Protein AF-A0A2D7Z764-F1 (afdb_monomer_lite)

Radius of gyration: 17.29 Å; chains: 1; bounding box: 40×27×49 Å

Secondary structure (DSSP, 8-state):
-PPPS-----BGGG--SEEEEEEE--HHHHHHHHHHTT-SEEEEEEEEEEEEE-STT-EEEEEEEEEEEEEE-TTT--EEEEEEEEEEEEEEEETTSTTTSTTS--TTSPPPEEEBTTB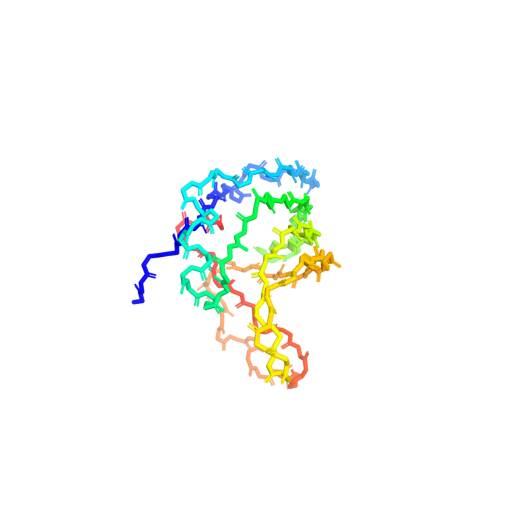-

Sequence (120 aa):
MPEPEFSHPFEVAGLAGRHQLSLTLAPAVCAALAARFDVVAIADATADLMLVRGVAGRVVVTGRMRARITQTCVVSGDDFEVIVDETFDEVFHDGVDAVADALDLDPDAAEAEPVVDGII

Structure (mmCIF, N/CA/C/O backbone):
data_AF-A0A2D7Z764-F1
#
_entry.id   AF-A0A2D7Z764-F1
#
loop_
_atom_site.group_PDB
_atom_site.id
_atom_site.type_symbol
_atom_site.label_atom_id
_atom_site.label_alt_id
_atom_site.label_comp_id
_atom_site.label_asym_id
_atom_site.label_entity_id
_atom_site.label_seq_id
_atom_site.pdbx_PDB_ins_code
_atom_site.Cartn_x
_atom_site.Cartn_y
_atom_site.Cartn_z
_atom_site.occupancy
_atom_site.B_iso_or_equiv
_atom_site.auth_seq_id
_atom_site.auth_comp_id
_atom_site.auth_asym_id
_atom_site.auth_atom_id
_atom_site.pdbx_PDB_model_num
ATOM 1 N N . MET A 1 1 ? 0.186 -19.783 -4.722 1.00 48.50 1 MET A N 1
ATOM 2 C CA . MET A 1 1 ? 0.208 -18.617 -3.817 1.00 48.50 1 MET A CA 1
ATOM 3 C C . MET A 1 1 ? -1.132 -17.910 -3.978 1.00 48.50 1 MET A C 1
ATOM 5 O O . MET A 1 1 ? -1.634 -17.957 -5.098 1.00 48.50 1 MET A O 1
ATOM 9 N N . PRO A 1 2 ? -1.776 -17.403 -2.912 1.00 47.53 2 PRO A N 1
ATOM 10 C CA . PRO A 1 2 ? -3.004 -16.619 -3.068 1.00 47.53 2 PRO A CA 1
ATOM 11 C C . PRO A 1 2 ? -2.731 -15.395 -3.955 1.00 47.53 2 PRO A C 1
ATOM 13 O O . PRO A 1 2 ? -1.614 -14.878 -3.947 1.00 47.53 2 PRO A O 1
ATOM 16 N N . GLU A 1 3 ? -3.718 -14.978 -4.749 1.00 57.84 3 GLU A N 1
ATOM 17 C CA . GLU A 1 3 ? -3.602 -13.755 -5.548 1.00 57.84 3 GLU A CA 1
ATOM 18 C C . GLU A 1 3 ? -3.478 -12.545 -4.610 1.00 57.84 3 GLU A C 1
ATOM 20 O O . GLU A 1 3 ? -4.250 -12.450 -3.651 1.00 57.84 3 GLU A O 1
ATOM 25 N N . PRO A 1 4 ? -2.515 -11.637 -4.848 1.00 68.00 4 PRO A N 1
ATOM 26 C CA . PRO A 1 4 ? -2.350 -10.457 -4.015 1.00 68.00 4 PRO A CA 1
ATOM 27 C C . PRO A 1 4 ? -3.590 -9.562 -4.111 1.00 68.00 4 PRO A C 1
ATOM 29 O O . PRO A 1 4 ? -4.109 -9.294 -5.194 1.00 68.00 4 PRO A O 1
ATOM 32 N N . GLU A 1 5 ? -4.051 -9.059 -2.966 1.00 67.00 5 GLU A N 1
ATOM 33 C CA . GLU A 1 5 ? -5.261 -8.231 -2.862 1.00 67.00 5 GLU A CA 1
ATOM 34 C C . GLU A 1 5 ? -5.085 -6.845 -3.510 1.00 67.00 5 GLU A C 1
ATOM 36 O O . GLU A 1 5 ? -6.055 -6.118 -3.741 1.00 67.00 5 GLU A O 1
ATOM 41 N N . PHE A 1 6 ? -3.836 -6.485 -3.808 1.00 67.00 6 PHE A N 1
ATOM 42 C CA . PHE A 1 6 ? -3.440 -5.297 -4.538 1.00 67.00 6 PHE A CA 1
ATOM 43 C C . PHE A 1 6 ? -2.261 -5.632 -5.455 1.00 67.00 6 PHE A C 1
ATOM 45 O O . PHE A 1 6 ? -1.184 -5.980 -4.982 1.00 67.00 6 PHE A O 1
ATOM 52 N N . SER A 1 7 ? -2.465 -5.508 -6.764 1.00 70.00 7 SER A N 1
ATOM 53 C CA . SER A 1 7 ? -1.406 -5.560 -7.771 1.00 70.00 7 SER A CA 1
ATOM 54 C C . SER A 1 7 ? -1.644 -4.423 -8.758 1.00 70.00 7 SER A C 1
ATOM 56 O O . SER A 1 7 ? -2.785 -4.180 -9.167 1.00 70.00 7 SER A O 1
ATOM 58 N N . HIS A 1 8 ? -0.589 -3.676 -9.080 1.00 68.38 8 HIS A N 1
ATOM 59 C CA . HIS A 1 8 ? -0.667 -2.541 -9.991 1.00 68.38 8 HIS A CA 1
ATOM 60 C C . HIS A 1 8 ? 0.353 -2.716 -11.122 1.00 68.38 8 HIS A C 1
ATOM 62 O O . HIS A 1 8 ? 1.445 -2.158 -11.035 1.00 68.38 8 HIS A O 1
ATOM 68 N N . PRO A 1 9 ? 0.001 -3.504 -12.156 1.00 73.19 9 PRO A N 1
ATOM 69 C CA . PRO A 1 9 ? 0.949 -3.941 -13.168 1.00 73.19 9 PRO A CA 1
ATOM 70 C C . PRO A 1 9 ? 1.508 -2.765 -13.977 1.00 73.19 9 PRO A C 1
ATOM 72 O O . PRO A 1 9 ? 0.743 -1.959 -14.517 1.00 73.19 9 PRO A O 1
ATOM 75 N N . PHE A 1 10 ? 2.832 -2.694 -14.107 1.00 65.56 10 PHE A N 1
ATOM 76 C CA . PHE A 1 10 ? 3.542 -1.701 -14.911 1.00 65.56 10 PHE A CA 1
ATOM 77 C C . PHE A 1 10 ? 4.371 -2.341 -16.026 1.00 65.56 10 PHE A C 1
ATOM 79 O O . PHE A 1 10 ? 5.226 -3.186 -15.777 1.00 65.56 10 PHE A O 1
ATOM 86 N N . GLU A 1 11 ? 4.181 -1.876 -17.267 1.00 67.69 11 GLU A N 1
ATOM 87 C CA . GLU A 1 11 ? 5.027 -2.301 -18.386 1.00 67.69 11 GLU A CA 1
ATOM 88 C C . GLU A 1 11 ? 6.425 -1.677 -18.297 1.00 67.69 11 GLU A C 1
ATOM 90 O O . GLU A 1 11 ? 6.610 -0.461 -18.439 1.00 67.69 11 GLU A O 1
ATOM 95 N N . VAL A 1 12 ? 7.440 -2.532 -18.161 1.00 65.12 12 VAL A N 1
ATOM 96 C CA . VAL A 1 12 ? 8.846 -2.116 -18.033 1.00 65.12 12 VAL A CA 1
ATOM 97 C C . VAL A 1 12 ? 9.350 -1.374 -19.279 1.00 65.12 12 VAL A C 1
ATOM 99 O O . VAL A 1 12 ? 10.173 -0.460 -19.182 1.00 65.12 12 VAL A O 1
ATOM 102 N N . ALA A 1 13 ? 8.832 -1.709 -20.464 1.00 63.69 13 ALA A N 1
ATOM 103 C CA . ALA A 1 13 ? 9.208 -1.061 -21.722 1.00 63.69 13 ALA A CA 1
ATOM 104 C C . ALA A 1 13 ? 8.793 0.424 -21.793 1.00 63.69 13 ALA A C 1
ATOM 106 O O . ALA A 1 13 ? 9.433 1.200 -22.505 1.00 63.69 13 ALA A O 1
ATOM 107 N N . GLY A 1 14 ? 7.760 0.828 -21.042 1.00 61.09 14 GLY A N 1
ATOM 108 C CA . GLY A 1 14 ? 7.252 2.203 -20.994 1.00 61.09 14 GLY A CA 1
ATOM 109 C C . GLY A 1 14 ? 8.010 3.132 -20.038 1.00 61.09 14 GLY A C 1
ATOM 110 O O . GLY A 1 14 ? 7.829 4.350 -20.091 1.00 61.09 14 GLY A O 1
ATOM 111 N N . LEU A 1 15 ? 8.885 2.591 -19.184 1.00 67.44 15 LEU A N 1
ATOM 112 C CA . LEU A 1 15 ? 9.662 3.351 -18.201 1.00 67.44 15 LEU A CA 1
ATOM 113 C C . LEU A 1 15 ? 10.849 4.078 -18.857 1.00 67.44 15 LEU A C 1
ATOM 115 O O . LEU A 1 15 ? 11.986 3.601 -18.877 1.00 67.44 15 LEU A O 1
ATOM 119 N N . ALA A 1 16 ? 10.589 5.274 -19.385 1.00 64.56 16 ALA A N 1
ATOM 120 C CA . ALA A 1 16 ? 11.628 6.202 -19.820 1.00 64.56 16 ALA A CA 1
ATOM 121 C C . ALA A 1 16 ? 12.103 7.072 -18.639 1.00 64.56 16 ALA A C 1
ATOM 123 O O . ALA A 1 16 ? 11.483 8.072 -18.287 1.00 64.56 16 ALA A O 1
ATOM 124 N N . GLY A 1 17 ? 13.237 6.710 -18.035 1.00 74.19 17 GLY A N 1
ATOM 125 C CA . GLY A 1 17 ? 13.854 7.497 -16.964 1.00 74.19 17 GLY A CA 1
ATOM 126 C C . GLY A 1 17 ? 13.218 7.258 -15.592 1.00 74.19 17 GLY A C 1
ATOM 127 O O . GLY A 1 17 ? 13.259 6.139 -15.088 1.00 74.19 17 GLY A O 1
ATOM 128 N N . ARG A 1 18 ? 12.707 8.324 -14.962 1.00 82.50 18 ARG A N 1
ATOM 129 C CA . ARG A 1 18 ? 12.063 8.280 -13.638 1.00 82.50 18 ARG A CA 1
ATOM 130 C C . ARG A 1 18 ? 10.558 8.418 -13.799 1.00 82.50 18 ARG A C 1
ATOM 132 O O . ARG A 1 18 ? 10.106 9.380 -14.417 1.00 82.50 18 ARG A O 1
ATOM 139 N N . HIS A 1 19 ? 9.804 7.502 -13.211 1.00 86.94 19 HIS A N 1
ATOM 140 C CA . HIS A 1 19 ? 8.350 7.517 -13.234 1.00 86.94 19 HIS A CA 1
ATOM 141 C C . HIS A 1 19 ? 7.810 7.592 -11.808 1.00 86.94 19 HIS A C 1
ATOM 143 O O . HIS A 1 19 ? 8.173 6.776 -10.967 1.00 86.94 19 HIS A O 1
ATOM 149 N N . GLN A 1 20 ? 6.947 8.567 -11.539 1.00 89.56 20 GLN A N 1
ATOM 150 C CA . GLN A 1 20 ? 6.344 8.761 -10.225 1.00 89.56 20 GLN A CA 1
ATOM 151 C C . GLN A 1 20 ? 4.872 8.357 -10.264 1.00 89.56 20 GLN A C 1
ATOM 153 O O . GLN A 1 20 ? 4.159 8.683 -11.213 1.00 89.56 20 GLN A O 1
ATOM 158 N N . LEU A 1 21 ? 4.422 7.666 -9.224 1.00 88.56 21 LEU A N 1
ATOM 159 C CA . LEU A 1 21 ? 3.065 7.166 -9.091 1.00 88.56 21 LEU A CA 1
ATOM 160 C C . LEU A 1 21 ? 2.551 7.468 -7.686 1.00 88.56 21 LEU A C 1
ATOM 162 O O . LEU A 1 21 ? 3.257 7.239 -6.713 1.00 88.56 21 LEU A O 1
ATOM 166 N N . SER A 1 22 ? 1.315 7.942 -7.581 1.00 91.44 22 SER A N 1
ATOM 167 C CA . SER A 1 22 ? 0.623 8.073 -6.300 1.00 91.44 22 SER A CA 1
ATOM 168 C C . SER A 1 22 ? -0.642 7.230 -6.355 1.00 91.44 22 SER A C 1
ATOM 170 O O . SER A 1 22 ? -1.499 7.434 -7.215 1.00 91.44 22 SER A O 1
ATOM 172 N N . LEU A 1 23 ? -0.742 6.267 -5.448 1.00 90.62 23 LEU A N 1
ATOM 173 C CA . LEU A 1 23 ? -1.836 5.316 -5.339 1.00 90.62 23 LEU A CA 1
ATOM 174 C C . LEU A 1 23 ? -2.642 5.617 -4.082 1.00 90.62 23 LEU A C 1
ATOM 176 O O . LEU A 1 23 ? -2.097 5.915 -3.022 1.00 90.62 23 LEU A O 1
ATOM 180 N N . THR A 1 24 ? -3.960 5.522 -4.200 1.00 92.81 24 THR A N 1
ATOM 181 C CA . THR A 1 24 ? -4.879 5.496 -3.059 1.00 92.81 24 THR A CA 1
ATOM 182 C C . THR A 1 24 ? -5.612 4.172 -3.106 1.00 92.81 24 THR A C 1
ATOM 184 O O . THR A 1 24 ? -6.207 3.831 -4.130 1.00 92.81 24 THR A O 1
ATOM 187 N N . LEU A 1 25 ? -5.539 3.409 -2.020 1.00 91.50 25 LEU A N 1
ATOM 188 C CA . LEU A 1 25 ? -6.152 2.092 -1.967 1.00 91.50 25 LEU A CA 1
ATOM 189 C C . LEU A 1 25 ? -7.672 2.238 -1.874 1.00 91.50 25 LEU A C 1
ATOM 191 O O . LEU A 1 25 ? -8.204 3.049 -1.114 1.00 91.50 25 LEU A O 1
ATOM 195 N N . ALA A 1 26 ? -8.382 1.444 -2.674 1.00 91.25 26 ALA A N 1
ATOM 196 C CA . ALA A 1 26 ? -9.834 1.399 -2.619 1.00 91.25 26 ALA A CA 1
ATOM 197 C C . ALA A 1 26 ? -10.300 0.758 -1.296 1.00 91.25 26 ALA A C 1
ATOM 199 O O . ALA A 1 26 ? -9.630 -0.148 -0.794 1.00 91.25 26 ALA A O 1
ATOM 200 N N . PRO A 1 27 ? -11.486 1.116 -0.768 1.00 90.69 27 PRO A N 1
ATOM 201 C CA . PRO A 1 27 ? -11.982 0.567 0.498 1.00 90.69 27 PRO A CA 1
ATOM 202 C C . PRO A 1 27 ? -12.028 -0.969 0.554 1.00 90.69 27 PRO A C 1
ATOM 204 O O . PRO A 1 27 ? -11.758 -1.559 1.596 1.00 90.69 27 PRO A O 1
ATOM 207 N N . ALA A 1 28 ? -12.327 -1.627 -0.572 1.00 90.00 28 ALA A N 1
ATOM 208 C CA . ALA A 1 28 ? -12.334 -3.089 -0.665 1.00 90.00 28 ALA A CA 1
ATOM 209 C C . ALA A 1 28 ? -10.935 -3.703 -0.477 1.00 90.00 28 ALA A C 1
ATOM 211 O O . ALA A 1 28 ? -10.801 -4.735 0.175 1.00 90.00 28 ALA A O 1
ATOM 212 N N . VAL A 1 29 ? -9.897 -3.042 -1.000 1.00 90.94 29 VAL A N 1
ATOM 213 C CA . VAL A 1 29 ? -8.498 -3.453 -0.825 1.00 90.94 29 VAL A CA 1
ATOM 214 C C . VAL A 1 29 ? -8.081 -3.257 0.630 1.00 90.94 29 VAL A C 1
ATOM 216 O O . VAL A 1 29 ? -7.522 -4.168 1.226 1.00 90.94 29 VAL A O 1
ATOM 219 N N . CYS A 1 30 ? -8.420 -2.114 1.237 1.00 91.94 30 CYS A N 1
ATOM 220 C CA . CYS A 1 30 ? -8.153 -1.862 2.656 1.00 91.94 30 CYS A CA 1
ATOM 221 C C . CYS A 1 30 ? -8.776 -2.936 3.563 1.00 91.94 30 CYS A C 1
ATOM 223 O O . CYS A 1 30 ? -8.123 -3.403 4.491 1.00 91.94 30 CYS A O 1
ATOM 225 N N . ALA A 1 31 ? -10.008 -3.372 3.279 1.00 89.56 31 ALA A N 1
ATOM 226 C CA . ALA A 1 31 ? -10.664 -4.441 4.033 1.00 89.56 31 ALA A CA 1
ATOM 227 C C . ALA A 1 31 ? -9.961 -5.801 3.870 1.00 89.56 31 ALA A C 1
ATOM 229 O O . ALA A 1 31 ? -9.798 -6.534 4.844 1.00 89.56 31 ALA A O 1
ATOM 230 N N . ALA A 1 32 ? -9.521 -6.132 2.654 1.00 89.81 32 ALA A N 1
ATOM 231 C CA . ALA A 1 32 ? -8.807 -7.376 2.384 1.00 89.81 32 ALA A CA 1
ATOM 232 C C . ALA A 1 32 ? -7.416 -7.393 3.047 1.00 89.81 32 ALA A C 1
ATOM 234 O O . ALA A 1 32 ? -7.039 -8.383 3.671 1.00 89.81 32 ALA A O 1
ATOM 235 N N . LEU A 1 33 ? -6.696 -6.267 3.008 1.00 90.19 33 LEU A N 1
ATOM 236 C CA . LEU A 1 33 ? -5.428 -6.099 3.719 1.00 90.19 33 LEU A CA 1
ATOM 237 C C . LEU A 1 33 ? -5.612 -6.152 5.239 1.00 90.19 33 LEU A C 1
ATOM 239 O O . LEU A 1 33 ? -4.804 -6.783 5.912 1.00 90.19 33 LEU A O 1
ATOM 243 N N . ALA A 1 34 ? -6.677 -5.552 5.781 1.00 91.88 34 ALA A N 1
ATOM 244 C CA . ALA A 1 34 ? -6.974 -5.629 7.210 1.00 91.88 34 ALA A CA 1
ATOM 245 C C . ALA A 1 34 ? -7.129 -7.087 7.670 1.00 91.88 34 ALA A C 1
ATOM 247 O O . ALA A 1 34 ? -6.515 -7.495 8.653 1.00 91.88 34 ALA A O 1
ATOM 248 N N . ALA A 1 35 ? -7.867 -7.890 6.897 1.00 90.19 35 ALA A N 1
ATOM 249 C CA . ALA A 1 35 ? -8.034 -9.316 7.159 1.00 90.19 35 ALA A CA 1
ATOM 250 C C . ALA A 1 35 ? -6.717 -10.101 7.029 1.00 90.19 35 ALA A C 1
ATOM 252 O O . ALA A 1 35 ? -6.449 -10.986 7.836 1.00 90.19 35 ALA A O 1
ATOM 253 N N . ARG A 1 36 ? -5.883 -9.780 6.033 1.00 89.06 36 ARG A N 1
ATOM 254 C CA . ARG A 1 36 ? -4.595 -10.454 5.810 1.00 89.06 36 ARG A CA 1
ATOM 255 C C . ARG A 1 36 ? -3.576 -10.161 6.913 1.00 89.06 36 ARG A C 1
ATOM 257 O O . ARG A 1 36 ? -2.817 -11.052 7.284 1.00 89.06 36 ARG A O 1
ATOM 264 N N . PHE A 1 37 ? -3.545 -8.928 7.411 1.00 87.69 37 PHE A N 1
ATOM 265 C CA . PHE A 1 37 ? -2.619 -8.496 8.461 1.00 87.69 37 PHE A CA 1
ATOM 266 C C . PHE A 1 37 ? -3.172 -8.659 9.880 1.00 87.69 37 PHE A C 1
ATOM 268 O O . PHE A 1 37 ? -2.479 -8.300 10.828 1.00 87.69 37 PHE A O 1
ATOM 275 N N . ASP A 1 38 ? -4.386 -9.199 10.023 1.00 88.69 38 ASP A N 1
ATOM 276 C CA . ASP A 1 38 ? -5.068 -9.395 11.308 1.00 88.69 38 ASP A CA 1
ATOM 277 C C . ASP A 1 38 ? -5.161 -8.098 12.139 1.00 88.69 38 ASP A C 1
ATOM 279 O O . ASP A 1 38 ? -4.944 -8.072 13.349 1.00 88.69 38 ASP A O 1
ATOM 283 N N . VAL A 1 39 ? -5.464 -6.984 11.462 1.00 91.19 39 VAL A N 1
ATOM 284 C CA . VAL A 1 39 ? -5.733 -5.685 12.098 1.00 91.19 39 VAL A CA 1
ATOM 285 C C . VAL A 1 39 ? -7.227 -5.382 12.057 1.00 91.19 39 VAL A C 1
ATOM 287 O O . VAL A 1 39 ? -7.933 -5.793 11.137 1.00 91.19 39 VAL A O 1
ATOM 290 N N . VAL A 1 40 ? -7.719 -4.622 13.038 1.00 93.25 40 VAL A N 1
ATOM 291 C CA . VAL A 1 40 ? -9.158 -4.346 13.204 1.00 93.25 40 VAL A CA 1
ATOM 292 C C . VAL A 1 40 ? -9.738 -3.658 11.969 1.00 93.25 40 VAL A C 1
ATOM 294 O O . VAL A 1 40 ? -10.801 -4.038 11.479 1.00 93.25 40 VAL A O 1
ATOM 297 N N . ALA A 1 41 ? -9.045 -2.636 11.463 1.00 92.94 41 ALA A N 1
ATOM 298 C CA . ALA A 1 41 ? -9.446 -1.923 10.258 1.00 92.94 41 ALA A CA 1
ATOM 299 C C . ALA A 1 41 ? -8.278 -1.147 9.642 1.00 92.94 41 ALA A C 1
ATOM 301 O O . ALA A 1 41 ? -7.354 -0.726 10.335 1.00 92.94 41 ALA A O 1
ATOM 302 N N . ILE A 1 42 ? -8.377 -0.879 8.341 1.00 94.88 42 ILE A N 1
ATOM 303 C CA . ILE A 1 42 ? -7.560 0.110 7.634 1.00 94.88 42 ILE A CA 1
ATOM 304 C C . ILE A 1 42 ? -8.530 1.163 7.094 1.00 94.88 42 ILE A C 1
ATOM 306 O O . ILE A 1 42 ? -9.343 0.864 6.220 1.00 94.88 42 ILE A O 1
ATOM 310 N N . ALA A 1 43 ? -8.487 2.377 7.645 1.00 93.38 43 ALA A N 1
ATOM 311 C CA . ALA A 1 43 ? -9.406 3.457 7.284 1.00 93.38 43 ALA A CA 1
ATOM 312 C C . ALA A 1 43 ? -9.058 4.059 5.916 1.00 93.38 43 ALA A C 1
ATOM 314 O O . ALA A 1 43 ? -9.931 4.255 5.072 1.00 93.38 43 ALA A O 1
ATOM 315 N N . ASP A 1 44 ? -7.772 4.310 5.690 1.00 92.56 44 ASP A N 1
ATOM 316 C CA . ASP A 1 44 ? -7.217 4.693 4.399 1.00 92.56 44 ASP A CA 1
ATOM 317 C C . ASP A 1 44 ? -5.749 4.299 4.311 1.00 92.56 44 ASP A C 1
ATOM 319 O O . ASP A 1 44 ? -5.061 4.152 5.324 1.00 92.56 44 ASP A O 1
ATOM 323 N N . ALA A 1 45 ? -5.298 4.113 3.075 1.00 93.81 45 ALA A N 1
ATOM 324 C CA . ALA A 1 45 ? -3.911 3.864 2.751 1.00 93.81 45 ALA A CA 1
ATOM 325 C C . ALA A 1 45 ? -3.565 4.519 1.410 1.00 93.81 45 ALA A C 1
ATOM 327 O O . ALA A 1 45 ? -4.317 4.426 0.433 1.00 93.81 45 ALA A O 1
ATOM 328 N N . THR A 1 46 ? -2.417 5.182 1.371 1.00 94.12 46 THR A N 1
ATOM 329 C CA . THR A 1 46 ? -1.831 5.777 0.173 1.00 94.12 46 THR A CA 1
ATOM 330 C C . THR A 1 46 ? -0.390 5.323 0.019 1.00 94.12 46 THR A C 1
ATOM 332 O O . THR A 1 46 ? 0.297 5.037 1.000 1.00 94.12 46 THR A O 1
ATOM 335 N N . ALA A 1 47 ? 0.073 5.249 -1.223 1.00 93.31 47 ALA A N 1
ATOM 336 C CA . ALA A 1 47 ? 1.452 4.923 -1.537 1.00 93.31 47 ALA A CA 1
ATOM 337 C C . ALA A 1 47 ? 1.971 5.874 -2.612 1.00 93.31 47 ALA A C 1
ATOM 339 O O . ALA A 1 47 ? 1.368 6.004 -3.673 1.00 93.31 47 ALA A O 1
ATOM 340 N N . ASP A 1 48 ? 3.089 6.529 -2.334 1.00 93.31 48 ASP A N 1
ATOM 341 C CA . ASP A 1 48 ? 3.835 7.317 -3.308 1.00 93.31 48 ASP A CA 1
ATOM 342 C C . ASP A 1 48 ? 5.048 6.493 -3.742 1.00 93.31 48 ASP A C 1
ATOM 344 O O . ASP A 1 48 ? 5.856 6.120 -2.897 1.00 93.31 48 ASP A O 1
ATOM 348 N N . LEU A 1 49 ? 5.183 6.202 -5.033 1.00 91.88 49 LEU A N 1
ATOM 349 C CA . LEU A 1 49 ? 6.241 5.369 -5.595 1.00 91.88 49 LEU A CA 1
ATOM 350 C C . LEU A 1 49 ? 7.038 6.130 -6.655 1.00 91.88 49 LEU A C 1
ATOM 352 O O . LEU A 1 49 ? 6.516 6.971 -7.389 1.00 91.88 49 LEU A O 1
ATOM 356 N N . MET A 1 50 ? 8.312 5.786 -6.759 1.00 90.94 50 MET A N 1
ATOM 357 C CA . MET A 1 50 ? 9.256 6.241 -7.762 1.00 90.94 50 MET A CA 1
ATOM 358 C C . MET A 1 50 ? 9.932 5.019 -8.372 1.00 90.94 50 MET A C 1
ATOM 360 O O . MET A 1 50 ? 10.703 4.323 -7.712 1.00 90.94 50 MET A O 1
ATOM 364 N N . LEU A 1 51 ? 9.654 4.793 -9.647 1.00 89.69 51 LEU A N 1
ATOM 365 C CA . LEU A 1 51 ? 10.208 3.710 -10.435 1.00 89.69 51 LEU A CA 1
ATOM 366 C C . LEU A 1 51 ? 11.336 4.269 -11.300 1.00 89.69 51 LEU A C 1
ATOM 368 O O . LEU A 1 51 ? 11.167 5.269 -12.009 1.00 89.69 51 LEU A O 1
ATOM 372 N N . VAL A 1 52 ? 12.494 3.625 -11.250 1.00 86.75 52 VAL A N 1
ATOM 373 C CA . VAL A 1 52 ? 13.678 4.018 -12.010 1.00 86.75 52 VAL A CA 1
ATOM 374 C C . VAL A 1 52 ? 14.241 2.800 -12.714 1.00 86.75 52 VAL A C 1
ATOM 376 O O . VAL A 1 52 ? 14.598 1.807 -12.082 1.00 86.75 52 VAL A O 1
ATOM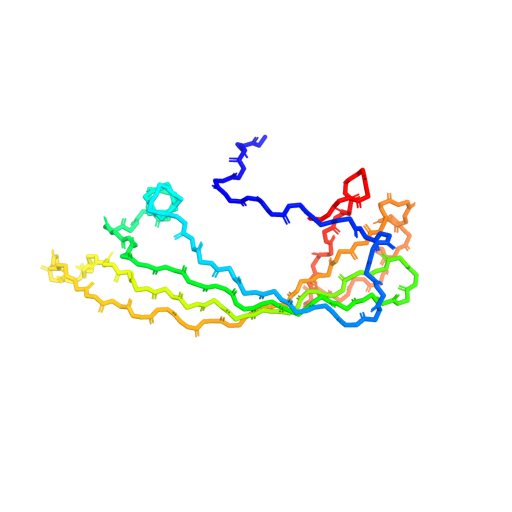 379 N N . ARG A 1 53 ? 14.369 2.887 -14.038 1.00 82.62 53 ARG A N 1
ATOM 380 C CA . ARG A 1 53 ? 15.032 1.838 -14.809 1.00 82.62 53 ARG A CA 1
ATOM 381 C C . ARG A 1 53 ? 16.542 1.888 -14.560 1.00 82.62 53 ARG A C 1
ATOM 383 O O . ARG A 1 53 ? 17.189 2.899 -14.835 1.00 82.62 53 ARG A O 1
ATOM 390 N N . GLY A 1 54 ? 17.075 0.806 -14.010 1.00 74.38 54 GLY A N 1
ATOM 391 C CA . GLY A 1 54 ? 18.491 0.589 -13.751 1.00 74.38 54 GLY A CA 1
ATOM 392 C C . GLY A 1 54 ? 19.230 -0.027 -14.941 1.00 74.38 54 GLY A C 1
ATOM 393 O O . GLY A 1 54 ? 18.712 -0.142 -16.053 1.00 74.38 54 GLY A O 1
ATOM 394 N N . VAL A 1 55 ? 20.485 -0.408 -14.700 1.00 73.00 55 VAL A N 1
ATOM 395 C CA . VAL A 1 55 ? 21.315 -1.146 -15.663 1.00 73.00 55 VAL A CA 1
ATOM 396 C C . VAL A 1 55 ? 20.916 -2.626 -15.705 1.00 73.00 55 VAL A C 1
ATOM 398 O O . VAL A 1 55 ? 20.387 -3.143 -14.726 1.00 73.00 55 VAL A O 1
ATOM 401 N N . ALA A 1 56 ? 21.191 -3.300 -16.829 1.00 72.75 56 ALA A N 1
ATOM 402 C CA . ALA A 1 56 ? 20.988 -4.747 -16.995 1.00 72.75 56 ALA A CA 1
ATOM 403 C C . ALA A 1 56 ? 19.568 -5.233 -16.635 1.00 72.75 56 ALA A C 1
ATOM 405 O O . ALA A 1 56 ? 19.404 -6.127 -15.819 1.00 72.75 56 ALA A O 1
ATOM 406 N N . GLY A 1 57 ? 18.535 -4.582 -17.183 1.00 72.25 57 GLY A N 1
ATOM 407 C CA . GLY A 1 57 ? 17.146 -5.031 -17.009 1.00 72.25 57 GLY A CA 1
ATOM 408 C C . GLY A 1 57 ? 16.536 -4.756 -15.629 1.00 72.25 57 GLY A C 1
ATOM 409 O O . GLY A 1 57 ? 15.334 -4.941 -15.465 1.00 72.25 57 GLY A O 1
ATOM 410 N N . ARG A 1 58 ? 17.316 -4.246 -14.663 1.00 79.88 58 ARG A N 1
ATOM 411 C CA . ARG A 1 58 ? 16.830 -3.957 -13.309 1.00 79.88 58 ARG A CA 1
ATOM 412 C C . ARG A 1 58 ? 15.881 -2.758 -13.282 1.00 79.88 58 ARG A C 1
ATOM 414 O O . ARG A 1 58 ? 16.109 -1.758 -13.966 1.00 79.88 58 ARG A O 1
ATOM 421 N N . VAL A 1 59 ? 14.856 -2.812 -12.443 1.00 84.00 59 VAL A N 1
ATOM 422 C CA . VAL A 1 59 ? 13.968 -1.692 -12.117 1.00 84.00 59 VAL A CA 1
ATOM 423 C C . VAL A 1 59 ? 13.991 -1.505 -10.609 1.00 84.00 59 VAL A C 1
ATOM 425 O O . VAL A 1 59 ? 13.671 -2.422 -9.865 1.00 84.00 59 VAL A O 1
ATOM 428 N N . VAL A 1 60 ? 14.389 -0.318 -10.163 1.00 86.88 60 VAL A N 1
ATOM 429 C CA . VAL A 1 60 ? 14.380 0.048 -8.745 1.00 86.88 60 VAL A CA 1
ATOM 430 C C . VAL A 1 60 ? 13.088 0.794 -8.462 1.00 86.88 60 VAL A C 1
ATOM 432 O O . VAL A 1 60 ? 12.805 1.811 -9.101 1.00 86.88 60 VAL A O 1
ATOM 435 N N . VAL A 1 61 ? 12.323 0.303 -7.500 1.00 90.12 61 VAL A N 1
ATOM 436 C CA . VAL A 1 61 ? 11.098 0.916 -7.005 1.00 90.12 61 VAL A CA 1
ATOM 437 C C . VAL A 1 61 ? 11.376 1.392 -5.594 1.00 90.12 61 VAL A C 1
ATOM 439 O O . VAL A 1 61 ? 11.670 0.608 -4.708 1.00 90.12 61 VAL A O 1
ATOM 442 N N . THR A 1 62 ? 11.302 2.696 -5.381 1.00 91.81 62 THR A N 1
ATOM 443 C CA . THR A 1 62 ? 11.313 3.265 -4.029 1.00 91.81 62 THR A CA 1
ATOM 444 C C . THR A 1 62 ? 9.944 3.834 -3.746 1.00 91.81 62 THR A C 1
ATOM 446 O O . THR A 1 62 ? 9.327 4.419 -4.635 1.00 91.81 62 THR A O 1
ATOM 449 N N . GLY A 1 63 ? 9.450 3.684 -2.529 1.00 93.25 63 GLY A N 1
ATOM 450 C CA . GLY A 1 63 ? 8.136 4.184 -2.185 1.00 93.25 63 GLY A CA 1
ATOM 451 C C . GLY A 1 63 ? 7.993 4.562 -0.726 1.00 93.25 63 GLY A C 1
ATOM 452 O O . GLY A 1 63 ? 8.834 4.267 0.120 1.00 93.25 63 GLY A O 1
ATOM 453 N N . ARG A 1 64 ? 6.909 5.273 -0.444 1.00 95.56 64 ARG A N 1
ATOM 454 C CA . ARG A 1 64 ? 6.475 5.634 0.897 1.00 95.56 64 ARG A CA 1
ATOM 455 C C . ARG A 1 64 ? 4.997 5.326 1.023 1.00 95.56 64 ARG A C 1
ATOM 457 O O . ARG A 1 64 ? 4.187 5.875 0.277 1.00 95.56 64 ARG A O 1
ATOM 464 N N . MET A 1 65 ? 4.660 4.463 1.966 1.00 94.25 65 MET A N 1
ATOM 465 C CA . MET A 1 65 ? 3.294 4.072 2.267 1.00 94.25 65 MET A CA 1
ATOM 466 C C . MET A 1 65 ? 2.832 4.777 3.535 1.00 94.25 65 MET A C 1
ATOM 468 O O . MET A 1 65 ? 3.524 4.757 4.550 1.00 94.25 65 MET A O 1
ATOM 472 N N . ARG A 1 66 ? 1.640 5.372 3.485 1.00 96.00 66 ARG A N 1
ATOM 473 C CA . ARG A 1 66 ? 0.962 5.929 4.655 1.00 96.00 66 ARG A CA 1
ATOM 474 C C . ARG A 1 66 ? -0.383 5.260 4.823 1.00 96.00 66 ARG A C 1
ATOM 476 O O . ARG A 1 66 ? -1.163 5.236 3.878 1.00 96.00 66 ARG A O 1
ATOM 483 N N . ALA A 1 67 ? -0.674 4.758 6.012 1.00 95.25 67 ALA A N 1
ATOM 484 C CA . ALA A 1 67 ? -1.958 4.149 6.315 1.00 95.25 67 ALA A CA 1
ATOM 485 C C . ALA A 1 67 ? -2.440 4.541 7.707 1.00 95.25 67 ALA A C 1
ATOM 487 O O . ALA A 1 67 ? -1.646 4.667 8.639 1.00 95.25 67 ALA A O 1
ATOM 488 N N . ARG A 1 68 ? -3.753 4.704 7.858 1.00 95.69 68 ARG A N 1
ATOM 489 C CA . ARG A 1 68 ? -4.398 4.872 9.160 1.00 95.69 68 ARG A CA 1
ATOM 490 C C . ARG A 1 68 ? -5.108 3.579 9.517 1.00 95.69 68 ARG A C 1
ATOM 492 O O . ARG A 1 68 ? -6.064 3.195 8.843 1.00 95.69 68 ARG A O 1
ATOM 499 N N . ILE A 1 69 ? -4.614 2.898 10.543 1.00 95.38 69 ILE A N 1
ATOM 500 C CA . ILE A 1 69 ? -5.073 1.566 10.933 1.00 95.38 69 ILE A CA 1
ATOM 501 C C . ILE A 1 69 ? -5.604 1.570 12.360 1.00 95.38 69 ILE A C 1
ATOM 503 O O . ILE A 1 69 ? -5.120 2.308 13.215 1.00 95.38 69 ILE A O 1
ATOM 507 N N . THR A 1 70 ? -6.595 0.732 12.622 1.00 94.31 70 THR A N 1
ATOM 508 C CA . THR A 1 70 ? -7.093 0.456 13.966 1.00 94.31 70 THR A CA 1
ATOM 509 C C . THR A 1 70 ? -6.511 -0.869 14.426 1.00 94.31 70 THR A C 1
ATOM 511 O O . THR A 1 70 ? -6.575 -1.867 13.706 1.00 94.31 70 THR A O 1
ATOM 514 N N . GLN A 1 71 ? -5.929 -0.871 15.619 1.00 90.94 71 GLN A N 1
ATOM 515 C CA . GLN A 1 71 ? -5.317 -2.041 16.235 1.00 90.94 71 GLN A CA 1
ATOM 516 C C . GLN A 1 71 ? -5.907 -2.244 17.622 1.00 90.94 71 GLN A C 1
ATOM 518 O O . GLN A 1 71 ? -6.245 -1.272 18.299 1.00 90.94 71 GLN A O 1
ATOM 523 N N . THR A 1 72 ? -5.954 -3.490 18.075 1.00 90.06 72 THR A N 1
ATOM 524 C CA . THR A 1 72 ? -6.302 -3.796 19.460 1.00 90.06 72 THR A CA 1
ATOM 525 C C . THR A 1 72 ? -5.040 -3.781 20.317 1.00 90.06 72 THR A C 1
ATOM 527 O O . THR A 1 72 ? -4.044 -4.441 20.016 1.00 90.06 72 THR A O 1
ATOM 530 N N . CYS A 1 73 ? -5.067 -3.030 21.414 1.00 85.12 73 CYS A N 1
ATOM 531 C CA . CYS A 1 73 ? -3.983 -3.011 22.385 1.00 85.12 73 CYS A CA 1
ATOM 532 C C . CYS A 1 73 ? -3.851 -4.384 23.049 1.00 85.12 73 CYS A C 1
ATOM 534 O O . CYS A 1 73 ? -4.756 -4.831 23.745 1.00 85.12 73 CYS A O 1
ATOM 536 N N . VAL A 1 74 ? -2.692 -5.030 22.912 1.00 85.75 74 VAL A N 1
ATOM 537 C CA . VAL A 1 74 ? -2.439 -6.357 23.509 1.00 85.75 74 VAL A CA 1
ATOM 538 C C . VAL A 1 74 ? -2.534 -6.336 25.043 1.00 85.75 74 VAL A C 1
ATOM 540 O O . VAL A 1 74 ? -2.828 -7.355 25.662 1.00 85.75 74 VAL A O 1
ATOM 543 N N . VAL A 1 75 ? -2.294 -5.180 25.672 1.00 87.50 75 VAL A N 1
ATOM 544 C CA . VAL A 1 75 ? -2.317 -5.040 27.136 1.00 87.50 75 VAL A CA 1
ATOM 545 C C . VAL A 1 75 ? -3.715 -4.723 2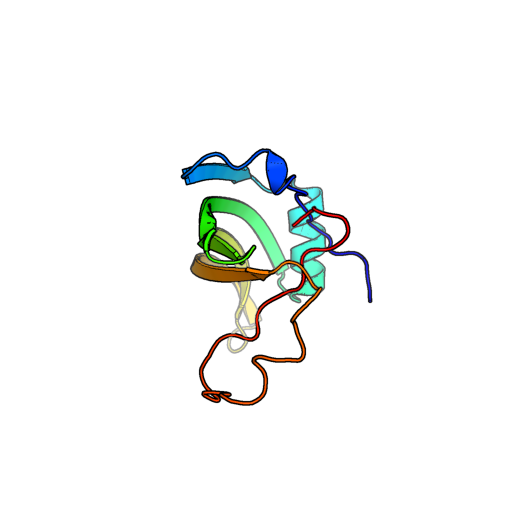7.662 1.00 87.50 75 VAL A C 1
ATOM 547 O O . VAL A 1 75 ? -4.151 -5.359 28.619 1.00 87.50 75 VAL A O 1
ATOM 550 N N . SER A 1 76 ? -4.404 -3.731 27.086 1.00 89.06 76 SER A N 1
ATOM 551 C CA . SER A 1 76 ? -5.711 -3.285 27.593 1.00 89.06 76 SER A CA 1
ATOM 552 C C . SER A 1 76 ? -6.899 -3.962 26.913 1.00 89.06 76 SER A C 1
ATOM 554 O O . SER A 1 76 ? -7.967 -4.044 27.510 1.00 89.06 76 SER A O 1
ATOM 556 N N . GLY A 1 77 ? -6.715 -4.474 25.695 1.00 88.75 77 GLY A N 1
ATOM 557 C CA . GLY A 1 77 ? -7.789 -4.978 24.842 1.00 88.75 77 GLY A CA 1
ATOM 558 C C . GLY A 1 77 ? -8.603 -3.880 24.154 1.00 88.75 77 GLY A C 1
ATOM 559 O O . GLY A 1 77 ? -9.572 -4.202 23.476 1.00 88.75 77 GLY A O 1
ATOM 560 N N . ASP A 1 78 ? -8.236 -2.606 24.319 1.00 90.06 78 ASP A N 1
ATOM 561 C CA . ASP A 1 78 ? -8.948 -1.492 23.691 1.00 90.06 78 ASP A CA 1
ATOM 562 C C . ASP A 1 78 ? -8.443 -1.238 22.273 1.00 90.06 78 ASP A C 1
ATOM 564 O O . ASP A 1 78 ? -7.240 -1.316 22.002 1.00 90.06 78 ASP A O 1
ATOM 568 N N . ASP A 1 79 ? -9.359 -0.854 21.391 1.00 92.94 79 ASP A N 1
ATOM 569 C CA . ASP A 1 79 ? -9.021 -0.436 20.039 1.00 92.94 79 ASP A CA 1
ATOM 570 C C . ASP A 1 79 ? -8.499 1.000 20.028 1.00 92.94 79 ASP A C 1
ATOM 572 O O . ASP A 1 79 ? -9.069 1.907 20.643 1.00 92.94 79 ASP A O 1
ATOM 576 N N . PHE A 1 80 ? -7.418 1.219 19.286 1.00 92.31 80 PHE A N 1
ATOM 577 C CA . PHE A 1 80 ? -6.843 2.540 19.090 1.00 92.31 80 PHE A CA 1
ATOM 578 C C . PHE A 1 80 ? -6.323 2.716 17.666 1.00 92.31 80 PHE A C 1
ATOM 580 O O . PHE A 1 80 ? -6.033 1.761 16.944 1.00 92.31 80 PHE A O 1
ATOM 587 N N . GLU A 1 81 ? -6.246 3.975 17.253 1.00 94.44 81 GLU A N 1
ATOM 588 C CA . GLU A 1 81 ? -5.792 4.358 15.925 1.00 94.44 81 GLU A CA 1
ATOM 589 C C . GLU A 1 81 ? -4.273 4.547 15.897 1.00 94.44 81 GLU A C 1
ATOM 591 O O . GLU A 1 81 ? -3.686 5.157 16.794 1.00 94.44 81 GLU A O 1
ATOM 596 N N . VAL A 1 82 ? -3.648 4.046 14.835 1.00 94.44 82 VAL A N 1
ATOM 597 C CA . VAL A 1 82 ? -2.219 4.162 14.560 1.00 94.44 82 VAL A CA 1
ATOM 598 C C . VAL A 1 82 ? -2.022 4.643 13.132 1.00 94.44 82 VAL A C 1
ATOM 600 O O . VAL A 1 82 ? -2.688 4.190 12.202 1.00 94.44 82 VAL A O 1
ATOM 603 N N . ILE A 1 83 ? -1.073 5.557 12.957 1.00 95.44 83 ILE A N 1
ATOM 604 C CA . ILE A 1 83 ? -0.603 5.976 11.641 1.00 95.44 83 ILE A CA 1
ATOM 605 C C . ILE A 1 83 ? 0.671 5.193 11.342 1.00 95.44 83 ILE A C 1
ATOM 607 O O . ILE A 1 83 ? 1.651 5.299 12.075 1.00 95.44 83 ILE A O 1
ATOM 611 N N . VAL A 1 84 ? 0.637 4.419 10.264 1.00 93.94 84 VAL A N 1
ATOM 612 C CA . VAL A 1 84 ? 1.806 3.777 9.665 1.00 93.94 84 VAL A CA 1
ATOM 613 C C . VAL A 1 84 ? 2.325 4.714 8.585 1.00 93.94 84 VAL A C 1
ATOM 615 O O . VAL A 1 84 ? 1.550 5.158 7.741 1.00 93.94 84 VAL A O 1
ATOM 618 N N . ASP A 1 85 ? 3.610 5.040 8.621 1.00 95.38 85 ASP A N 1
ATOM 619 C CA . ASP A 1 85 ? 4.266 5.893 7.632 1.00 95.38 85 ASP A CA 1
ATOM 620 C C . ASP A 1 85 ? 5.676 5.357 7.387 1.00 95.38 85 ASP A C 1
ATOM 622 O O . ASP A 1 85 ? 6.621 5.725 8.081 1.00 95.38 85 ASP A O 1
ATOM 626 N N . GLU A 1 86 ? 5.781 4.439 6.431 1.00 95.00 86 GLU A N 1
ATOM 627 C CA . GLU A 1 86 ? 6.983 3.645 6.185 1.00 95.00 86 GLU A CA 1
ATOM 628 C C . GLU A 1 86 ? 7.497 3.857 4.765 1.00 95.00 86 GLU A C 1
ATOM 630 O O . GLU A 1 86 ? 6.729 4.061 3.820 1.00 95.00 86 GLU A O 1
ATOM 635 N N . THR A 1 87 ? 8.815 3.798 4.607 1.00 93.38 87 THR A N 1
ATOM 636 C CA . THR A 1 87 ? 9.472 3.790 3.297 1.00 93.38 87 THR A CA 1
ATOM 637 C C . THR A 1 87 ? 9.903 2.381 2.934 1.00 93.38 87 THR A C 1
ATOM 639 O O . THR A 1 87 ? 10.310 1.626 3.811 1.00 93.38 87 THR A O 1
ATOM 642 N N . PHE A 1 88 ? 9.863 2.054 1.650 1.00 88.75 88 PHE A N 1
ATOM 643 C CA . PHE A 1 88 ? 10.344 0.783 1.1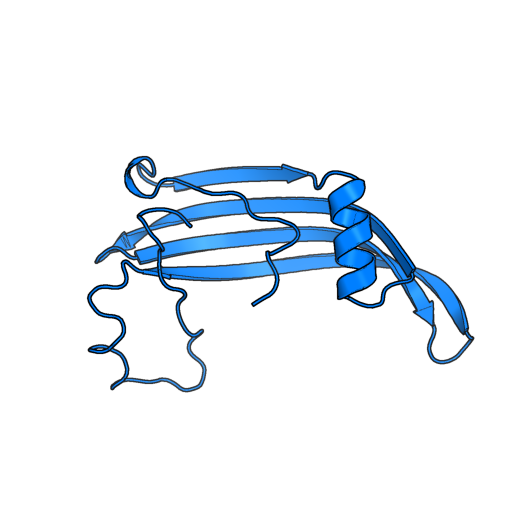27 1.00 88.75 88 PHE A CA 1
ATOM 644 C C . PHE A 1 88 ? 11.161 0.999 -0.144 1.00 88.75 88 PHE A C 1
ATOM 646 O O . PHE A 1 88 ? 10.980 1.987 -0.867 1.00 88.75 88 PHE A O 1
ATOM 653 N N . ASP A 1 89 ? 12.051 0.059 -0.411 1.00 89.12 89 ASP A N 1
ATOM 654 C CA . ASP A 1 89 ? 12.861 -0.015 -1.611 1.00 89.12 89 ASP A CA 1
ATOM 655 C C . ASP A 1 89 ? 12.926 -1.4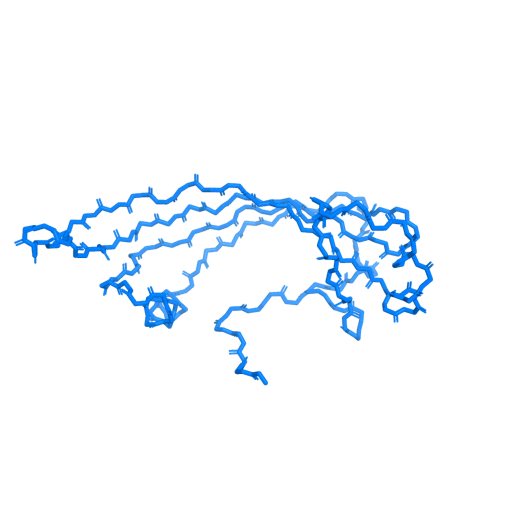66 -2.080 1.00 89.12 89 ASP A C 1
ATOM 657 O O . ASP A 1 89 ? 13.156 -2.381 -1.297 1.00 89.12 89 ASP A O 1
ATOM 661 N N . GLU A 1 90 ? 12.652 -1.670 -3.361 1.00 86.25 90 GLU A N 1
ATOM 662 C CA . GLU A 1 90 ? 12.500 -2.989 -3.957 1.00 86.25 90 GLU A CA 1
ATOM 663 C C . GLU A 1 90 ? 13.118 -2.984 -5.354 1.00 86.25 90 GLU A C 1
ATOM 665 O O . GLU A 1 90 ? 13.080 -1.978 -6.075 1.00 86.25 90 GLU A O 1
ATOM 670 N N . VAL A 1 91 ? 13.748 -4.093 -5.734 1.00 84.88 91 VAL A N 1
ATOM 671 C CA . VAL A 1 91 ? 14.459 -4.214 -7.008 1.00 84.88 91 VAL A CA 1
ATOM 672 C C . VAL A 1 91 ? 13.896 -5.389 -7.789 1.00 84.88 91 VAL A C 1
ATOM 674 O O . VAL A 1 91 ? 13.956 -6.526 -7.334 1.00 84.88 91 VAL A O 1
ATOM 677 N N . PHE A 1 92 ? 13.420 -5.104 -8.998 1.00 81.81 92 PHE A N 1
ATOM 678 C CA . PHE A 1 92 ? 12.934 -6.090 -9.957 1.00 81.81 92 PHE A CA 1
ATOM 679 C C . PHE A 1 92 ? 13.980 -6.337 -11.052 1.00 81.81 92 PHE A C 1
ATOM 681 O O . PHE A 1 92 ? 14.671 -5.399 -11.452 1.00 81.81 92 PHE A O 1
ATOM 688 N N . HIS A 1 93 ? 14.109 -7.559 -11.575 1.00 78.12 93 HIS A N 1
ATOM 689 C CA . HIS A 1 93 ? 15.020 -7.906 -12.689 1.00 78.12 93 HIS A CA 1
ATOM 690 C C . HIS A 1 93 ? 14.342 -8.772 -13.751 1.00 78.12 93 HIS A C 1
ATOM 692 O O . HIS A 1 93 ? 13.412 -9.517 -13.452 1.00 78.12 93 HIS A O 1
ATOM 698 N N . ASP A 1 94 ? 14.790 -8.686 -15.007 1.00 66.75 94 ASP A N 1
ATOM 699 C CA . ASP A 1 94 ? 14.325 -9.606 -16.041 1.00 66.75 94 ASP A CA 1
ATOM 700 C C . ASP A 1 94 ? 14.855 -11.014 -15.735 1.00 66.75 94 ASP A C 1
ATOM 702 O O . ASP A 1 94 ? 16.054 -11.254 -15.652 1.00 66.75 94 ASP A O 1
ATOM 706 N N . GLY A 1 95 ? 13.945 -11.963 -15.511 1.00 55.03 95 GLY A N 1
ATOM 707 C CA . GLY A 1 95 ? 14.245 -13.283 -14.940 1.00 55.03 95 GLY A CA 1
ATOM 708 C C . GLY A 1 95 ? 15.103 -14.235 -15.790 1.00 55.03 95 GLY A C 1
ATOM 709 O O . GLY A 1 95 ? 14.943 -15.447 -15.668 1.00 55.03 95 GLY A O 1
ATOM 710 N N . VAL A 1 96 ? 15.992 -13.742 -16.657 1.00 49.41 96 VAL A N 1
ATOM 711 C CA . VAL A 1 96 ? 16.895 -14.565 -17.478 1.00 49.41 96 VAL A CA 1
ATOM 712 C C . VAL A 1 96 ? 18.237 -14.839 -16.778 1.00 49.41 96 VAL A C 1
ATOM 714 O O . VAL A 1 96 ? 18.870 -15.836 -17.103 1.00 49.41 96 VAL A O 1
ATOM 717 N N . ASP A 1 97 ? 18.623 -14.064 -15.754 1.00 45.09 97 ASP A N 1
ATOM 718 C CA . ASP A 1 97 ? 19.902 -14.235 -15.031 1.00 45.09 97 ASP A CA 1
ATOM 719 C C . 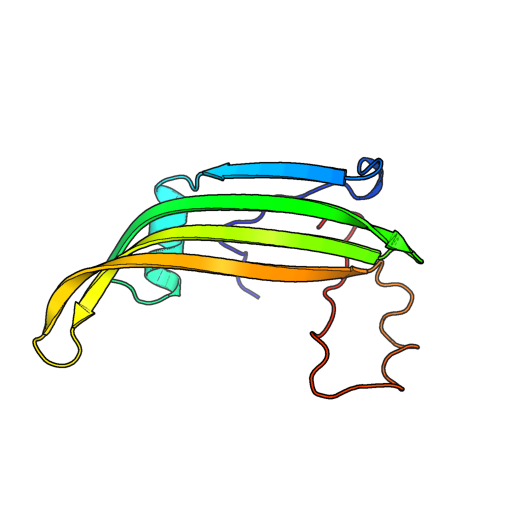ASP A 1 97 ? 19.770 -14.289 -13.492 1.00 45.09 97 ASP A C 1
ATOM 721 O O . ASP A 1 97 ? 20.724 -14.027 -12.760 1.00 45.09 97 ASP A O 1
ATOM 725 N N . ALA A 1 98 ? 18.623 -14.725 -12.959 1.00 44.94 98 ALA A N 1
ATOM 726 C CA . ALA A 1 98 ? 18.430 -14.897 -11.508 1.00 44.94 98 ALA A CA 1
ATOM 727 C C . ALA A 1 98 ? 19.375 -15.940 -10.856 1.00 44.94 98 ALA A C 1
ATOM 729 O O . ALA A 1 98 ? 19.421 -16.065 -9.636 1.00 44.94 98 ALA A O 1
ATOM 730 N N . VAL A 1 99 ? 20.119 -16.715 -11.654 1.00 45.19 99 VAL A N 1
ATOM 731 C CA . VAL A 1 99 ? 20.975 -17.823 -11.190 1.00 45.19 99 VAL A CA 1
ATOM 732 C C . VAL A 1 99 ? 22.479 -17.592 -11.365 1.00 45.19 99 VAL A C 1
ATOM 734 O O . VAL A 1 99 ? 23.258 -18.416 -10.891 1.00 45.19 99 VAL A O 1
ATOM 737 N N . ALA A 1 100 ? 22.917 -16.499 -12.000 1.00 43.94 100 ALA A N 1
ATOM 738 C CA . ALA A 1 100 ? 24.349 -16.232 -12.191 1.00 43.94 100 ALA A CA 1
ATOM 739 C C . ALA A 1 100 ? 24.955 -15.314 -11.110 1.00 43.94 100 ALA A C 1
ATOM 741 O O . ALA A 1 100 ? 26.119 -15.496 -10.760 1.00 43.94 100 ALA A O 1
ATOM 742 N N . ASP A 1 101 ? 24.167 -14.398 -10.533 1.00 41.66 101 ASP A N 1
ATOM 743 C CA . ASP A 1 101 ? 24.619 -13.457 -9.486 1.00 41.66 101 ASP A CA 1
ATOM 744 C C . ASP A 1 101 ? 24.402 -13.981 -8.047 1.00 41.66 101 ASP A C 1
ATOM 746 O O . ASP A 1 101 ? 24.872 -13.379 -7.087 1.00 41.66 101 ASP A O 1
ATOM 750 N N . ALA A 1 102 ? 23.773 -15.151 -7.868 1.00 46.47 102 ALA A N 1
ATOM 751 C CA . ALA A 1 102 ? 23.577 -15.788 -6.556 1.00 46.47 102 ALA A CA 1
ATOM 752 C C . ALA A 1 102 ? 24.881 -16.315 -5.907 1.00 46.47 102 ALA A C 1
ATOM 754 O O . ALA A 1 102 ? 24.840 -16.993 -4.882 1.00 46.47 102 ALA A O 1
ATOM 755 N N . LEU A 1 103 ? 26.046 -16.057 -6.511 1.00 43.06 103 LEU A N 1
ATOM 756 C CA . LEU A 1 103 ? 27.353 -16.490 -6.007 1.00 43.06 103 LEU A CA 1
ATOM 757 C C . LEU A 1 103 ? 28.124 -15.391 -5.259 1.00 43.06 103 LEU A C 1
ATOM 759 O O . LEU A 1 103 ? 29.178 -15.699 -4.707 1.00 43.06 103 LEU A O 1
ATOM 763 N N . ASP A 1 104 ? 27.593 -14.166 -5.183 1.00 46.66 104 ASP A N 1
ATOM 764 C CA . ASP A 1 104 ? 28.161 -13.056 -4.395 1.00 46.66 104 ASP A CA 1
ATOM 765 C C . ASP A 1 104 ? 27.124 -12.515 -3.385 1.00 46.66 104 ASP A C 1
ATOM 767 O O . ASP A 1 104 ? 26.894 -11.315 -3.254 1.00 46.66 104 ASP A O 1
ATOM 771 N N . LEU A 1 105 ? 26.429 -13.443 -2.711 1.00 51.72 105 LEU A N 1
ATOM 772 C CA . LEU A 1 105 ? 25.401 -13.162 -1.703 1.00 51.72 105 LEU A CA 1
ATOM 773 C C . LEU A 1 105 ? 26.017 -12.455 -0.484 1.00 51.72 105 LEU A C 1
ATOM 775 O O . LEU A 1 105 ? 26.546 -13.106 0.421 1.00 51.72 105 LEU A O 1
ATOM 779 N N . ASP A 1 106 ? 25.900 -11.129 -0.436 1.00 55.09 106 ASP A N 1
ATOM 780 C CA . ASP A 1 106 ? 25.808 -10.422 0.839 1.00 55.09 106 ASP A CA 1
ATOM 781 C C . ASP A 1 106 ? 24.503 -10.883 1.516 1.00 55.09 106 ASP A C 1
ATOM 783 O O . ASP A 1 106 ? 23.429 -10.683 0.943 1.00 55.09 106 ASP A O 1
ATOM 787 N N . PRO A 1 107 ? 24.553 -11.543 2.686 1.00 54.97 107 PRO A N 1
ATOM 788 C CA . PRO A 1 107 ? 23.357 -12.038 3.365 1.00 54.97 107 PRO A CA 1
ATOM 789 C C . PRO A 1 107 ? 22.390 -10.927 3.811 1.00 54.97 107 PRO A C 1
ATOM 791 O O . PRO A 1 107 ? 21.279 -11.253 4.222 1.00 54.97 107 PRO A O 1
ATOM 794 N N . ASP A 1 108 ? 22.797 -9.653 3.747 1.00 56.88 108 ASP A N 1
ATOM 795 C CA . ASP A 1 108 ? 21.960 -8.478 4.032 1.00 56.88 108 ASP A CA 1
ATOM 796 C C . ASP A 1 108 ? 21.433 -7.766 2.762 1.00 56.88 108 ASP A C 1
ATOM 798 O O . ASP A 1 108 ? 20.706 -6.776 2.864 1.00 56.88 108 ASP A O 1
ATOM 802 N N . ALA A 1 109 ? 21.764 -8.236 1.551 1.00 59.28 109 ALA A N 1
ATOM 803 C CA . ALA A 1 109 ? 21.188 -7.684 0.325 1.00 59.28 109 ALA A CA 1
ATOM 804 C C . ALA A 1 109 ? 19.748 -8.186 0.128 1.00 59.28 109 ALA A C 1
ATOM 806 O O . ALA A 1 109 ? 19.493 -9.389 0.168 1.00 59.28 109 ALA A O 1
ATOM 807 N N . ALA A 1 110 ? 18.807 -7.268 -0.121 1.00 58.88 110 ALA A N 1
ATOM 808 C CA . ALA A 1 110 ? 17.424 -7.618 -0.437 1.00 58.88 110 ALA A CA 1
ATOM 809 C C . ALA A 1 110 ? 17.369 -8.589 -1.634 1.00 58.88 110 ALA A C 1
ATOM 811 O O . ALA A 1 110 ? 17.914 -8.295 -2.703 1.00 58.88 110 ALA A O 1
ATOM 812 N N . GLU A 1 111 ? 16.724 -9.748 -1.454 1.00 63.72 111 GLU A N 1
ATOM 813 C CA . GLU A 1 111 ? 16.508 -10.710 -2.537 1.00 63.72 111 GLU A CA 1
ATOM 814 C C . GLU A 1 111 ? 15.629 -10.062 -3.618 1.00 63.72 111 GLU A C 1
ATOM 816 O O . GLU A 1 111 ? 14.519 -9.616 -3.346 1.00 63.72 111 GLU A O 1
ATOM 821 N N . ALA A 1 112 ? 16.145 -9.959 -4.844 1.00 63.09 112 ALA A N 1
ATOM 822 C CA . ALA A 1 112 ? 15.489 -9.209 -5.911 1.00 63.09 112 ALA A CA 1
ATOM 823 C C . ALA A 1 112 ? 14.345 -10.010 -6.564 1.00 63.09 112 ALA A C 1
ATOM 825 O O . ALA A 1 112 ? 14.519 -11.183 -6.918 1.00 63.09 112 ALA A O 1
ATOM 826 N N . GLU A 1 113 ? 13.196 -9.369 -6.793 1.00 69.50 113 GLU A N 1
ATOM 827 C CA . GLU A 1 113 ? 12.000 -10.023 -7.333 1.00 69.50 113 GLU A CA 1
ATOM 828 C C . GLU A 1 113 ? 12.053 -10.168 -8.872 1.00 69.50 113 GLU A C 1
ATOM 830 O O . GLU A 1 113 ? 12.529 -9.273 -9.579 1.00 69.50 113 GLU A O 1
ATOM 835 N N . PRO A 1 114 ? 11.584 -11.293 -9.444 1.00 69.00 114 PRO A N 1
ATOM 836 C CA . PRO A 1 114 ? 11.579 -11.478 -10.892 1.00 69.00 114 PRO A CA 1
ATOM 837 C C . PRO A 1 114 ? 10.458 -10.669 -11.567 1.00 69.00 114 PRO A C 1
ATOM 839 O O . PRO A 1 114 ? 9.303 -10.725 -11.156 1.00 69.00 114 PRO A O 1
ATOM 842 N N . VAL A 1 115 ? 10.773 -9.997 -12.676 1.00 63.41 115 VAL A N 1
ATOM 843 C CA . VAL A 1 115 ? 9.781 -9.441 -13.612 1.00 63.41 115 VAL A CA 1
ATOM 844 C C . VAL A 1 115 ? 9.082 -10.602 -14.324 1.00 63.41 115 VAL A C 1
ATOM 846 O O . VAL A 1 115 ? 9.743 -11.422 -14.970 1.00 63.41 115 VAL A O 1
ATOM 849 N N . VAL A 1 116 ? 7.750 -10.657 -14.268 1.00 70.19 116 VAL A N 1
ATOM 850 C CA . VAL A 1 116 ? 6.949 -11.715 -14.904 1.00 70.19 116 VAL A CA 1
ATOM 851 C C . VAL A 1 116 ? 6.262 -11.143 -16.141 1.00 70.19 116 VAL A C 1
ATOM 853 O O . VAL A 1 116 ? 5.550 -10.150 -16.062 1.00 70.19 116 VAL A O 1
ATOM 856 N N . ASP A 1 117 ? 6.509 -11.738 -17.312 1.00 61.84 117 ASP A N 1
ATOM 857 C CA . ASP A 1 117 ? 5.898 -11.337 -18.593 1.00 61.84 117 ASP A CA 1
ATOM 858 C C . ASP A 1 117 ? 6.073 -9.844 -18.968 1.00 61.84 117 ASP A C 1
ATOM 860 O O . ASP A 1 117 ? 5.269 -9.266 -19.697 1.00 61.84 117 ASP A O 1
ATOM 864 N N . GLY A 1 118 ? 7.157 -9.209 -18.502 1.00 58.69 118 GLY A N 1
ATOM 865 C CA . GLY A 1 118 ? 7.451 -7.790 -18.764 1.00 58.69 118 GLY A CA 1
ATOM 866 C C . GLY A 1 118 ? 6.672 -6.804 -17.887 1.00 58.69 118 GLY A C 1
ATOM 867 O O . GLY A 1 118 ? 6.696 -5.598 -18.158 1.00 58.69 118 GLY A O 1
ATOM 868 N N . ILE A 1 119 ? 6.010 -7.321 -16.852 1.00 62.47 119 ILE A N 1
ATOM 869 C CA . ILE A 1 119 ? 5.186 -6.592 -15.897 1.00 62.47 119 ILE A CA 1
ATOM 870 C C . ILE A 1 119 ? 5.801 -6.724 -14.496 1.00 62.47 119 ILE A C 1
ATOM 872 O O . ILE A 1 119 ? 6.265 -7.801 -14.113 1.00 62.47 119 ILE A O 1
ATOM 876 N N . ILE A 1 120 ? 5.796 -5.615 -13.754 1.00 59.12 120 ILE A N 1
ATOM 877 C CA . ILE A 1 120 ? 6.009 -5.570 -12.296 1.00 59.12 120 ILE A CA 1
ATOM 878 C C . ILE A 1 120 ? 4.724 -5.156 -11.594 1.00 59.12 120 ILE A C 1
ATOM 880 O O . ILE A 1 120 ? 3.996 -4.337 -12.201 1.00 59.12 120 ILE A O 1
#

Foldseek 3Di:
DPDQLDDDKDQLVPDDAKDKDKDKDDLSSQVVVCVVVVFPGWPIKMKIWIWGQDPQQKIKIKMWMWTWTWHQDPVPRDIDIDIDIDIDIAMEGAPPPLPPPPPPDPVPDPNHHYDDPSID

pLDDT: mean 78.43, std 16.27, range [41.66, 96.0]